Protein AF-A0A7C8Z4T1-F1 (afdb_monomer_lite)

InterPro domains:
  IPR021714 URB1, N-terminal [PF11707] (1-102)
  IPR039844 Nucleolar pre-ribosomal-associated protein 1 [PTHR13500] (1-104)

Radius of gyration: 13.71 Å; chains: 1; bounding box: 36×25×34 Å

Foldseek 3Di:
DPPPDDVVVVVVLVVVLVVLLVVLLCLLVDDLVSLLVVLVCLVVAPLDPPHPDFLVSLLSSCPPSNLVSLVVLLPDPPSPNSNVSSVVSNCSQPPPCSRYPDPD

Organism: Opuntia streptacantha (NCBI:txid393608)

pLDDT: mean 81.15, std 14.1, range [42.16, 97.62]

Sequence (104 aa):
FLEAGKPGLLRWVIQQREIFSGILRGLGNDDDETVVYVLSTLRDQILTPESLIPPSLRSVLFGSVTLEQLVDISARDDGGLAAKVAYEVLVMVCTDPSNGLMPE

Secondary structure (DSSP, 8-state):
--SSS-HHHHHHHHHHHHHHHHHHTTGGGS-HHHHHHHHHHIIIIISSTT-SS-HHHHGGG--HHHHHHHHHHHT-TT-HHHHHHHHHHHHHHHH-TTTSSS--

Structure (mmCIF, N/CA/C/O backbone):
data_AF-A0A7C8Z4T1-F1
#
_entry.id   AF-A0A7C8Z4T1-F1
#
loop_
_atom_site.group_PDB
_atom_site.id
_atom_site.type_symbol
_atom_site.label_atom_id
_atom_site.label_alt_id
_atom_site.label_comp_id
_atom_site.label_asym_id
_atom_site.label_entity_id
_atom_site.label_seq_id
_atom_site.pdbx_PDB_ins_code
_atom_site.Cartn_x
_atom_site.Cartn_y
_atom_site.Cartn_z
_atom_site.occupancy
_atom_site.B_iso_or_equiv
_atom_site.auth_seq_id
_atom_site.auth_comp_id
_atom_site.auth_asym_id
_atom_site.auth_atom_id
_atom_site.pdbx_PDB_model_num
ATOM 1 N N . PHE A 1 1 ? -18.096 2.043 7.360 1.00 47.41 1 PHE A N 1
ATOM 2 C CA . PHE A 1 1 ? -16.949 2.847 7.839 1.00 47.41 1 PHE A CA 1
ATOM 3 C C . PHE A 1 1 ? -17.330 4.171 8.520 1.00 47.41 1 PHE A C 1
ATOM 5 O O . PHE A 1 1 ? -16.710 4.482 9.526 1.00 47.41 1 PHE A O 1
ATOM 12 N N . LEU A 1 2 ? -18.326 4.948 8.054 1.00 43.16 2 LEU A N 1
ATOM 13 C CA . LEU A 1 2 ? -18.622 6.286 8.619 1.00 43.16 2 LEU A CA 1
ATOM 14 C C . LEU A 1 2 ? -19.663 6.344 9.759 1.00 43.16 2 LEU A C 1
ATOM 16 O O . LEU A 1 2 ? -19.779 7.385 10.396 1.00 43.16 2 LEU A O 1
ATOM 20 N N . GLU A 1 3 ? -20.391 5.266 10.059 1.00 42.16 3 GLU A N 1
ATOM 21 C CA . GLU A 1 3 ? -21.503 5.317 11.032 1.00 42.16 3 GLU A CA 1
ATOM 22 C C . GLU A 1 3 ? -21.125 5.027 12.498 1.00 42.16 3 GLU A C 1
ATOM 24 O O . GLU A 1 3 ? -21.946 5.249 13.382 1.00 42.16 3 GLU A O 1
ATOM 29 N N . ALA A 1 4 ? -19.893 4.594 12.800 1.00 48.97 4 ALA A N 1
ATOM 30 C CA . ALA A 1 4 ? -19.522 4.122 14.147 1.00 48.97 4 ALA A CA 1
ATOM 31 C C . ALA A 1 4 ? -18.469 4.981 14.890 1.00 48.97 4 ALA A C 1
ATOM 33 O O . ALA A 1 4 ? -18.007 4.603 15.966 1.00 48.97 4 ALA A O 1
ATOM 34 N N . GLY A 1 5 ? -18.044 6.123 14.335 1.00 52.38 5 GLY A N 1
ATOM 35 C CA . GLY A 1 5 ? -16.895 6.887 14.845 1.00 52.38 5 GLY A CA 1
ATOM 36 C C . GLY A 1 5 ? -17.247 8.126 15.679 1.00 52.38 5 GLY A C 1
ATOM 37 O O . GLY A 1 5 ? -18.161 8.877 15.345 1.00 52.38 5 GLY A O 1
ATOM 38 N N . LYS A 1 6 ? -16.453 8.413 16.726 1.00 54.88 6 LYS A N 1
ATOM 39 C CA . LYS A 1 6 ? -16.505 9.700 17.451 1.00 54.88 6 LYS A CA 1
ATOM 40 C C . LYS A 1 6 ? -16.250 10.864 16.465 1.00 54.88 6 LYS A C 1
ATOM 42 O O . LYS A 1 6 ? -15.188 10.877 15.836 1.00 54.88 6 LYS A O 1
ATOM 47 N N . PRO A 1 7 ? -17.124 11.885 16.379 1.00 59.06 7 PRO A N 1
ATOM 48 C CA . PRO A 1 7 ? -17.051 12.936 15.351 1.00 59.06 7 PRO A CA 1
ATOM 49 C C . PRO A 1 7 ? -15.717 13.699 15.284 1.00 59.06 7 PRO A C 1
ATOM 51 O O . PRO A 1 7 ? -15.266 14.081 14.206 1.00 59.06 7 PRO A O 1
ATOM 54 N N . GLY A 1 8 ? -15.056 13.901 16.430 1.00 61.88 8 GLY A N 1
ATOM 55 C CA . GLY A 1 8 ? -13.757 14.582 16.498 1.00 61.88 8 GLY A CA 1
ATOM 56 C C . GLY A 1 8 ? -12.610 13.790 15.862 1.00 61.88 8 GLY A C 1
ATOM 57 O O . GLY A 1 8 ? -11.753 14.380 15.209 1.00 61.88 8 GLY A O 1
ATOM 58 N N . LEU A 1 9 ? -12.630 12.458 15.986 1.00 62.00 9 LEU A N 1
ATOM 59 C CA . LEU A 1 9 ? -11.669 11.589 15.303 1.00 62.00 9 LEU A CA 1
ATOM 60 C C . LEU A 1 9 ? -11.944 11.583 13.804 1.00 62.00 9 LEU A C 1
ATOM 62 O O . LEU A 1 9 ? -11.015 11.715 13.024 1.00 62.00 9 LEU A O 1
ATOM 66 N N . LEU A 1 10 ? -13.213 11.540 13.401 1.00 63.47 10 LEU A N 1
ATOM 67 C CA . LEU A 1 10 ? -13.605 11.526 11.993 1.00 63.47 10 LEU A CA 1
ATOM 68 C C . LEU A 1 10 ? -13.006 12.707 11.207 1.00 63.47 10 LEU A C 1
ATOM 70 O O . LEU A 1 10 ? -12.457 12.521 10.125 1.00 63.47 10 LEU A O 1
ATOM 74 N N . ARG A 1 11 ? -13.037 13.919 11.778 1.00 69.00 11 ARG A N 1
ATOM 75 C CA . ARG A 1 11 ? -12.439 15.111 11.153 1.00 69.00 11 ARG A CA 1
ATOM 76 C C . ARG A 1 11 ? -10.922 15.001 11.011 1.00 69.00 11 ARG A C 1
ATOM 78 O O . ARG A 1 11 ? -10.388 15.344 9.959 1.00 69.00 11 ARG A O 1
ATOM 85 N N . TRP A 1 12 ? -10.240 14.541 12.058 1.00 65.88 12 TRP A N 1
ATOM 86 C CA . TRP A 1 12 ? -8.790 14.355 12.036 1.00 65.88 12 TRP A CA 1
ATOM 87 C C . TRP A 1 12 ? -8.385 13.287 11.013 1.00 65.88 12 TRP A C 1
ATOM 89 O O . TRP A 1 12 ? -7.490 13.511 10.209 1.00 65.88 12 TRP A O 1
ATOM 99 N N . VAL A 1 13 ? -9.119 12.178 10.961 1.00 64.88 13 VAL A N 1
ATOM 100 C CA . VAL A 1 13 ? -8.929 11.080 10.004 1.00 64.88 13 VAL A CA 1
ATOM 101 C C . VAL A 1 13 ? -9.095 11.548 8.564 1.00 64.88 13 VAL A C 1
ATOM 103 O O . VAL A 1 13 ? -8.266 11.229 7.718 1.00 64.88 13 VAL A O 1
ATOM 106 N N . ILE A 1 14 ? -10.129 12.346 8.284 1.00 66.81 14 ILE A N 1
ATOM 107 C CA . ILE A 1 14 ? -10.347 12.926 6.954 1.00 66.81 14 ILE A CA 1
ATOM 108 C C . ILE A 1 14 ? -9.190 13.860 6.574 1.00 66.81 14 ILE A C 1
ATOM 110 O O . ILE A 1 14 ? -8.719 13.808 5.444 1.00 66.81 14 ILE A O 1
ATOM 114 N N . GLN A 1 15 ? -8.685 14.676 7.505 1.00 69.38 15 GLN A N 1
ATOM 115 C CA . GLN A 1 15 ? -7.525 15.535 7.238 1.00 69.38 15 GLN A CA 1
ATOM 116 C C . GLN A 1 15 ? -6.251 14.732 6.963 1.00 69.38 15 GLN A C 1
ATOM 118 O O . GLN A 1 15 ? -5.518 15.063 6.034 1.00 69.38 15 GLN A O 1
ATOM 123 N N . GLN A 1 16 ? -5.999 13.671 7.732 1.00 65.94 16 GLN A N 1
ATOM 124 C CA . GLN A 1 16 ? -4.862 12.788 7.481 1.00 65.94 16 GLN A CA 1
ATOM 125 C C . GLN A 1 16 ? -4.997 12.098 6.118 1.00 65.94 16 GLN A C 1
ATOM 127 O O . GLN A 1 16 ? -4.026 12.061 5.370 1.00 65.94 16 GLN A O 1
ATOM 132 N N . ARG A 1 17 ? -6.201 11.640 5.744 1.00 69.00 17 ARG A N 1
ATOM 133 C CA . ARG A 1 17 ? -6.464 11.052 4.421 1.00 69.00 17 ARG A CA 1
ATOM 134 C C . ARG A 1 17 ? -6.028 11.971 3.290 1.00 69.00 17 ARG A C 1
ATOM 136 O O . ARG A 1 17 ? -5.315 11.528 2.402 1.00 69.00 17 ARG A O 1
ATOM 143 N N . GLU A 1 18 ? -6.453 13.232 3.311 1.00 69.19 18 GLU A N 1
ATOM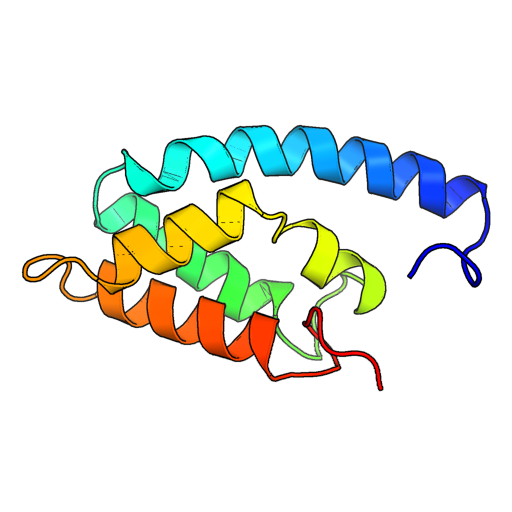 144 C CA . GLU A 1 18 ? -6.122 14.181 2.243 1.00 69.19 18 GLU A CA 1
ATOM 145 C C . GLU A 1 18 ? -4.605 14.382 2.130 1.00 69.19 18 GLU A C 1
ATOM 147 O O . GLU A 1 18 ? -4.056 14.313 1.032 1.00 69.19 18 GLU A O 1
ATOM 152 N N . ILE A 1 19 ? -3.910 14.521 3.263 1.00 68.56 19 ILE A N 1
ATOM 153 C CA . ILE A 1 19 ? -2.450 14.688 3.294 1.00 68.56 19 ILE A CA 1
ATOM 154 C C . ILE A 1 19 ? -1.742 13.440 2.747 1.00 68.56 19 ILE A C 1
ATOM 156 O O . ILE A 1 19 ? -0.918 13.546 1.839 1.00 68.56 19 ILE A O 1
ATOM 160 N N . PH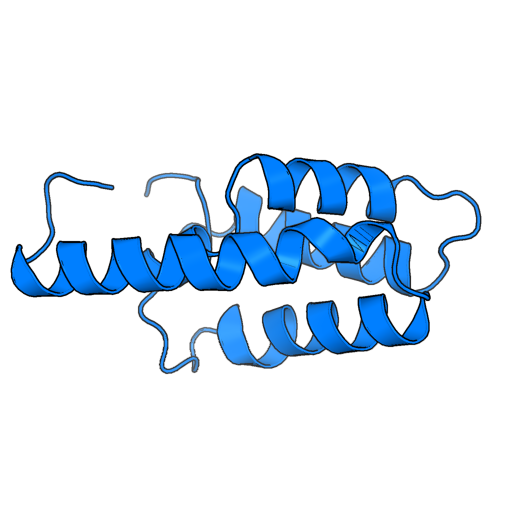E A 1 20 ? -2.080 12.252 3.255 1.00 66.94 20 PHE A N 1
ATOM 161 C CA . PHE A 1 20 ? -1.425 11.007 2.849 1.00 66.94 20 PHE A CA 1
ATOM 162 C C . PHE A 1 20 ? -1.782 10.586 1.425 1.00 66.94 20 PHE A C 1
ATOM 164 O O . PHE A 1 20 ? -0.918 10.089 0.709 1.00 66.94 20 PHE A O 1
ATOM 171 N N . SER A 1 21 ? -3.011 10.842 0.973 1.00 67.38 21 SER A N 1
ATOM 172 C CA . SER A 1 21 ? -3.406 10.584 -0.415 1.00 67.38 21 SER A CA 1
ATOM 173 C C . SER A 1 21 ? -2.585 11.411 -1.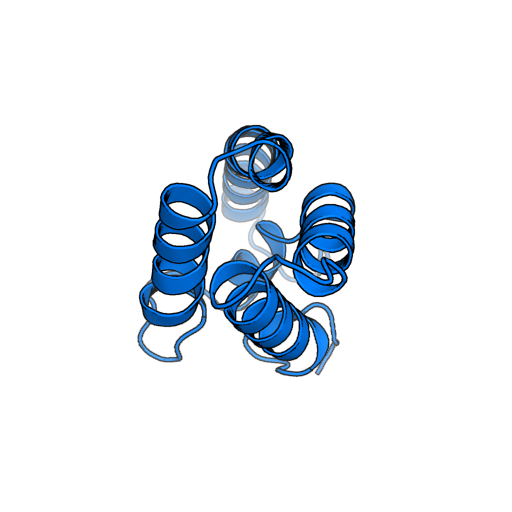404 1.00 67.38 21 SER A C 1
ATOM 175 O O . SER A 1 21 ? -2.240 10.913 -2.470 1.00 67.38 21 SER A O 1
ATOM 177 N N . GLY A 1 22 ? -2.207 12.643 -1.042 1.00 69.19 22 GLY A N 1
ATOM 178 C CA . GLY A 1 22 ? -1.330 13.476 -1.861 1.00 69.19 22 GLY A CA 1
ATOM 179 C C . GLY A 1 22 ? 0.087 12.913 -1.962 1.00 69.19 22 GLY A C 1
ATOM 180 O O . GLY A 1 22 ? 0.664 12.926 -3.045 1.00 69.19 22 GLY A O 1
ATOM 181 N N . ILE A 1 23 ? 0.614 12.378 -0.857 1.00 69.25 23 ILE A N 1
ATOM 182 C CA . ILE A 1 23 ? 1.943 11.752 -0.806 1.00 69.25 23 ILE A CA 1
ATOM 183 C C . ILE A 1 23 ? 1.958 10.470 -1.643 1.00 69.25 23 ILE A C 1
ATOM 185 O O . ILE A 1 23 ? 2.850 10.273 -2.461 1.00 69.25 23 ILE A O 1
ATOM 189 N N . LEU A 1 24 ? 0.947 9.615 -1.480 1.00 76.19 24 LEU A N 1
ATOM 190 C CA . LEU A 1 24 ? 0.906 8.322 -2.158 1.00 76.19 24 LEU A CA 1
ATOM 191 C C . LEU A 1 24 ? 0.547 8.432 -3.638 1.00 76.19 24 LEU A C 1
ATOM 193 O O . LEU A 1 24 ? 0.928 7.555 -4.391 1.00 76.19 24 LEU A O 1
ATOM 197 N N . ARG A 1 25 ? -0.094 9.519 -4.088 1.00 76.75 25 ARG A N 1
ATOM 198 C CA . ARG A 1 25 ? -0.431 9.758 -5.503 1.00 76.75 25 ARG A CA 1
ATOM 199 C C . ARG A 1 25 ? 0.791 9.933 -6.419 1.00 76.75 25 ARG A C 1
ATOM 201 O O . ARG A 1 25 ? 0.634 9.921 -7.638 1.00 76.75 25 ARG A O 1
ATOM 208 N N . GLY A 1 26 ? 1.990 10.121 -5.878 1.00 83.19 26 GLY A N 1
ATOM 209 C CA . GLY A 1 26 ? 3.224 10.181 -6.664 1.00 83.19 26 GLY A CA 1
ATOM 210 C C . GLY A 1 26 ? 3.901 8.829 -6.856 1.00 83.19 26 GLY A C 1
ATOM 211 O O . GLY A 1 26 ? 4.684 8.699 -7.789 1.00 83.19 26 GLY A O 1
ATOM 212 N N . LEU A 1 27 ? 3.554 7.833 -6.034 1.00 87.06 27 LEU A N 1
ATOM 213 C CA . LEU A 1 27 ? 4.407 6.675 -5.780 1.00 87.06 27 LEU A CA 1
ATOM 214 C C . LEU A 1 27 ? 4.664 5.837 -7.031 1.00 87.06 27 LEU A C 1
ATOM 216 O O . LEU A 1 27 ? 5.765 5.347 -7.243 1.00 87.06 27 LEU A O 1
ATOM 220 N N . GLY A 1 28 ? 3.668 5.725 -7.910 1.00 86.69 28 GLY A N 1
ATOM 221 C CA . GLY A 1 28 ? 3.842 5.064 -9.202 1.00 86.69 28 GLY A CA 1
ATOM 222 C C . GLY A 1 28 ? 4.857 5.738 -10.134 1.00 86.69 28 GLY A C 1
ATOM 223 O O . GLY A 1 28 ? 5.273 5.118 -11.095 1.00 86.69 28 GLY A O 1
ATOM 224 N N . ASN A 1 29 ? 5.280 6.978 -9.912 1.00 90.06 29 ASN A N 1
ATOM 225 C CA . ASN A 1 29 ? 6.272 7.651 -10.764 1.00 90.06 29 ASN A CA 1
ATOM 226 C C . ASN A 1 29 ? 7.668 7.714 -10.134 1.00 90.06 29 ASN A C 1
ATOM 228 O O . ASN A 1 29 ? 8.597 8.176 -10.796 1.00 9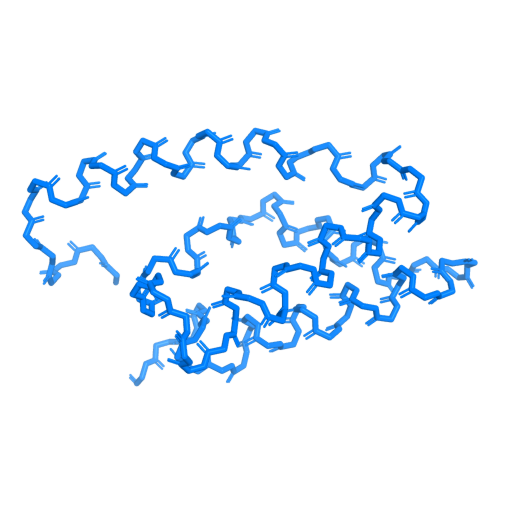0.06 29 ASN A O 1
ATOM 232 N N . ASP A 1 30 ? 7.804 7.287 -8.880 1.00 91.69 30 ASP A N 1
ATOM 233 C CA . ASP A 1 30 ? 9.086 7.241 -8.190 1.00 91.69 30 ASP A CA 1
ATOM 234 C C . ASP A 1 30 ? 9.928 6.046 -8.668 1.00 91.69 30 ASP A C 1
ATOM 236 O O . ASP A 1 30 ? 9.432 5.114 -9.313 1.00 91.69 30 ASP A O 1
ATOM 240 N N . ASP A 1 31 ? 11.226 6.087 -8.369 1.00 93.62 31 ASP A N 1
ATOM 241 C CA . ASP A 1 31 ? 12.140 4.981 -8.639 1.00 93.62 31 ASP A CA 1
ATOM 242 C C . ASP A 1 31 ? 11.830 3.755 -7.760 1.00 93.62 31 ASP A C 1
ATOM 244 O O . ASP A 1 31 ? 11.249 3.862 -6.675 1.00 93.62 31 ASP A O 1
ATOM 248 N N . ASP A 1 32 ? 12.248 2.573 -8.217 1.00 94.62 32 ASP A N 1
ATOM 249 C CA . ASP A 1 32 ? 11.930 1.314 -7.541 1.00 94.62 32 ASP A CA 1
ATOM 250 C C . ASP A 1 32 ? 12.475 1.239 -6.104 1.00 94.62 32 ASP A C 1
ATOM 252 O O . ASP A 1 32 ? 11.836 0.612 -5.257 1.00 94.62 32 ASP A O 1
ATOM 256 N N . GLU A 1 33 ? 13.610 1.875 -5.784 1.00 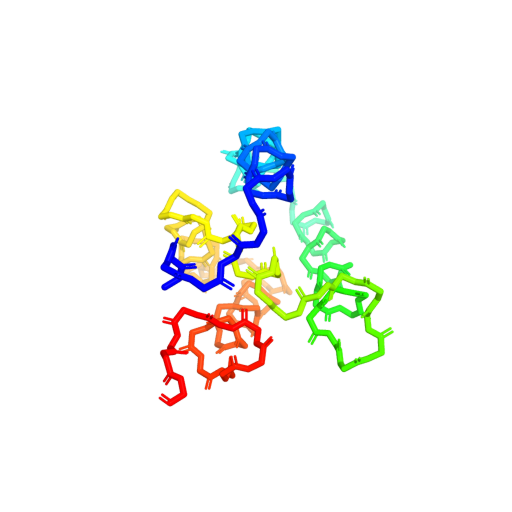95.81 33 GLU A N 1
ATOM 257 C CA . GLU A 1 33 ? 14.138 1.874 -4.412 1.00 95.81 33 GLU A CA 1
ATOM 258 C C . GLU A 1 33 ? 13.212 2.661 -3.481 1.00 95.81 33 GLU A C 1
ATOM 260 O O . GLU A 1 33 ? 12.867 2.181 -2.396 1.00 95.81 33 GLU A O 1
ATOM 265 N N . THR A 1 34 ? 12.747 3.829 -3.931 1.00 94.69 34 THR A N 1
ATOM 266 C CA . THR A 1 34 ? 11.765 4.646 -3.211 1.00 94.69 34 THR A CA 1
ATOM 267 C C . THR A 1 34 ? 10.449 3.893 -3.025 1.00 94.69 34 THR A C 1
ATOM 269 O O . THR A 1 34 ? 9.926 3.829 -1.906 1.00 94.69 34 THR A O 1
ATOM 272 N N . VAL A 1 35 ? 9.936 3.260 -4.084 1.00 94.31 35 VAL A N 1
ATOM 273 C CA . VAL A 1 35 ? 8.703 2.461 -4.019 1.00 94.31 35 VAL A CA 1
ATOM 274 C C . VAL A 1 35 ? 8.842 1.327 -3.006 1.00 94.31 35 VAL A C 1
ATOM 276 O O . VAL A 1 35 ? 7.994 1.176 -2.123 1.00 94.31 35 VAL A O 1
ATOM 279 N N . VAL A 1 36 ? 9.931 0.557 -3.078 1.00 96.69 36 VAL A N 1
ATOM 280 C CA . VAL A 1 36 ? 10.201 -0.541 -2.141 1.00 96.69 36 VAL A CA 1
ATOM 281 C C . VAL A 1 36 ? 10.288 -0.027 -0.711 1.00 96.69 36 VAL A C 1
ATOM 283 O O . VAL A 1 36 ? 9.681 -0.626 0.179 1.00 96.69 36 VAL A O 1
ATOM 286 N N . TYR A 1 37 ? 11.010 1.068 -0.472 1.00 95.25 37 TYR A N 1
ATOM 287 C CA . TYR A 1 37 ? 11.190 1.628 0.864 1.00 95.25 37 TYR A CA 1
ATOM 288 C C . TYR A 1 37 ? 9.860 2.070 1.482 1.00 95.25 37 TYR A C 1
ATOM 290 O O . TYR A 1 37 ? 9.535 1.682 2.611 1.00 95.25 37 TYR A O 1
ATOM 298 N N . VAL A 1 38 ? 9.063 2.842 0.738 1.00 92.69 38 VAL A N 1
ATOM 299 C CA . VAL A 1 38 ? 7.772 3.355 1.212 1.00 92.69 38 VAL A CA 1
ATOM 300 C C . VAL A 1 38 ? 6.803 2.205 1.469 1.00 92.69 38 VAL A C 1
ATOM 302 O O . VAL A 1 38 ? 6.234 2.116 2.559 1.00 92.69 38 VAL A O 1
ATOM 305 N N . LEU A 1 39 ? 6.638 1.295 0.506 1.00 93.81 39 LEU A N 1
ATOM 306 C CA . LEU A 1 39 ? 5.676 0.202 0.634 1.00 93.81 39 LEU A CA 1
ATOM 307 C C . LEU A 1 39 ? 6.084 -0.815 1.702 1.00 93.81 39 LEU A C 1
ATOM 309 O O . LEU A 1 39 ? 5.223 -1.271 2.451 1.00 93.81 39 LEU A O 1
ATOM 313 N N . SER A 1 40 ? 7.379 -1.112 1.845 1.00 95.81 40 SER A N 1
ATOM 314 C CA . SER A 1 40 ? 7.866 -1.976 2.931 1.00 95.81 40 SER A CA 1
ATOM 315 C C . SER A 1 40 ? 7.641 -1.326 4.293 1.00 95.81 40 SER A C 1
ATOM 317 O O . SER A 1 40 ? 7.196 -1.990 5.222 1.00 95.81 40 SER A O 1
ATOM 319 N N . THR A 1 41 ? 7.852 -0.011 4.413 1.00 92.94 41 THR A N 1
ATOM 320 C CA . THR A 1 41 ? 7.571 0.720 5.658 1.00 92.94 41 THR A CA 1
ATOM 321 C C . THR A 1 41 ? 6.088 0.647 6.021 1.00 92.94 41 THR A C 1
ATOM 323 O O . THR A 1 41 ? 5.747 0.369 7.170 1.00 92.94 41 THR A O 1
ATOM 326 N N . LEU A 1 42 ? 5.191 0.850 5.051 1.00 90.00 42 LEU A N 1
ATOM 327 C CA . LEU A 1 42 ? 3.751 0.714 5.279 1.00 90.00 42 LEU A CA 1
ATOM 328 C C . LEU A 1 42 ? 3.386 -0.716 5.694 1.00 90.00 42 LEU A C 1
ATOM 330 O O . LEU A 1 42 ? 2.691 -0.900 6.693 1.00 90.00 42 LEU A O 1
ATOM 334 N N . ARG A 1 43 ? 3.894 -1.722 4.980 1.00 92.12 43 ARG A N 1
ATOM 335 C CA . ARG A 1 43 ? 3.665 -3.139 5.285 1.00 92.12 43 ARG A CA 1
ATOM 336 C C . ARG A 1 43 ? 4.119 -3.500 6.701 1.00 92.12 43 ARG A C 1
ATOM 338 O O . ARG A 1 43 ? 3.342 -4.064 7.463 1.00 92.12 43 ARG A O 1
ATOM 345 N N . ASP A 1 44 ? 5.346 -3.133 7.057 1.00 93.38 44 ASP A N 1
ATOM 346 C CA . ASP A 1 44 ? 6.030 -3.652 8.245 1.00 93.38 44 ASP A CA 1
ATOM 347 C C . ASP A 1 44 ? 5.743 -2.840 9.518 1.00 93.38 44 ASP A C 1
ATOM 349 O O . ASP A 1 44 ? 5.949 -3.338 10.622 1.00 93.38 44 ASP A O 1
ATOM 353 N N . GLN A 1 45 ? 5.284 -1.589 9.391 1.00 89.50 45 GLN A N 1
ATOM 354 C CA . GLN A 1 45 ? 5.030 -0.701 10.538 1.00 89.50 45 GLN A CA 1
ATOM 355 C C . GLN A 1 45 ? 3.556 -0.308 10.693 1.00 89.50 45 GLN A C 1
ATOM 357 O O . GLN A 1 45 ? 3.109 0.015 11.799 1.00 89.50 45 GLN A O 1
ATOM 362 N N . ILE A 1 46 ? 2.792 -0.282 9.595 1.00 86.88 46 ILE A N 1
ATOM 363 C CA . ILE A 1 46 ? 1.396 0.174 9.607 1.00 86.88 46 ILE A CA 1
ATOM 364 C C . ILE A 1 46 ? 0.423 -0.993 9.493 1.00 86.88 46 ILE A C 1
ATOM 366 O O . ILE A 1 46 ? -0.538 -1.056 10.256 1.00 86.88 46 ILE A O 1
ATOM 370 N N . LEU A 1 47 ? 0.674 -1.931 8.581 1.00 88.00 47 LEU A N 1
ATOM 371 C CA . LEU A 1 47 ? -0.216 -3.063 8.311 1.00 88.00 47 LEU A CA 1
ATOM 372 C C . LEU A 1 47 ? 0.033 -4.261 9.241 1.00 88.00 47 LEU A C 1
ATOM 374 O O . LEU A 1 47 ? -0.184 -5.410 8.861 1.00 88.00 47 LEU A O 1
ATOM 378 N N . THR A 1 48 ? 0.464 -4.001 10.474 1.00 88.81 48 THR A N 1
ATOM 379 C CA . THR A 1 48 ? 0.768 -5.026 11.480 1.00 88.81 48 THR A CA 1
ATOM 380 C C . THR A 1 48 ? -0.162 -4.913 12.689 1.00 88.81 48 THR A C 1
ATOM 382 O O . THR A 1 48 ? -0.639 -3.818 13.010 1.00 88.81 48 THR A O 1
ATOM 385 N N . PRO A 1 49 ? -0.460 -6.015 13.398 1.00 84.75 49 PRO A N 1
ATOM 386 C CA . PRO A 1 49 ? -1.262 -5.970 14.623 1.00 84.75 49 PRO A CA 1
ATOM 387 C C . PRO A 1 49 ? -0.701 -5.007 15.680 1.00 84.75 49 PRO A C 1
ATOM 389 O O . PRO A 1 49 ? -1.468 -4.336 16.366 1.00 84.75 49 PRO A O 1
ATOM 392 N N . GLU A 1 50 ? 0.623 -4.877 15.753 1.00 87.00 50 GLU A N 1
ATOM 393 C CA . GLU A 1 50 ? 1.354 -4.043 16.713 1.00 87.00 50 GLU A CA 1
ATOM 394 C C . GLU A 1 50 ? 1.328 -2.549 16.363 1.00 87.00 50 GLU A C 1
ATOM 396 O O . GLU A 1 50 ? 1.790 -1.721 17.154 1.00 87.00 50 GLU A O 1
ATOM 401 N N . SER A 1 51 ? 0.802 -2.179 15.191 1.00 84.19 51 SER A N 1
ATOM 402 C CA . SER A 1 51 ? 0.770 -0.783 14.773 1.00 84.19 51 SER A CA 1
ATOM 403 C C . SER A 1 51 ? -0.069 0.072 15.721 1.00 84.19 51 SER A C 1
ATOM 405 O O . SER A 1 51 ? -1.216 -0.244 16.047 1.00 84.19 51 SER A O 1
ATOM 407 N N . LEU A 1 52 ? 0.485 1.231 16.088 1.00 82.00 52 LEU A N 1
ATOM 408 C CA . LEU A 1 52 ? -0.200 2.257 16.877 1.00 82.00 52 LEU A CA 1
ATOM 409 C C . LEU A 1 52 ? -1.338 2.940 16.100 1.00 82.00 52 LEU A C 1
ATOM 411 O O . LEU A 1 52 ? -2.127 3.681 16.689 1.00 82.00 52 LEU A O 1
ATOM 415 N N . ILE A 1 53 ? -1.428 2.710 14.784 1.00 77.50 53 ILE A N 1
ATOM 416 C CA . ILE A 1 53 ? -2.539 3.186 13.966 1.00 77.50 53 ILE A CA 1
ATOM 417 C C . ILE A 1 53 ? -3.733 2.244 14.170 1.00 77.50 53 ILE A C 1
ATOM 419 O O . ILE A 1 53 ? -3.606 1.044 13.914 1.00 77.50 53 ILE A O 1
ATOM 423 N N . PRO A 1 54 ? -4.907 2.750 14.595 1.00 75.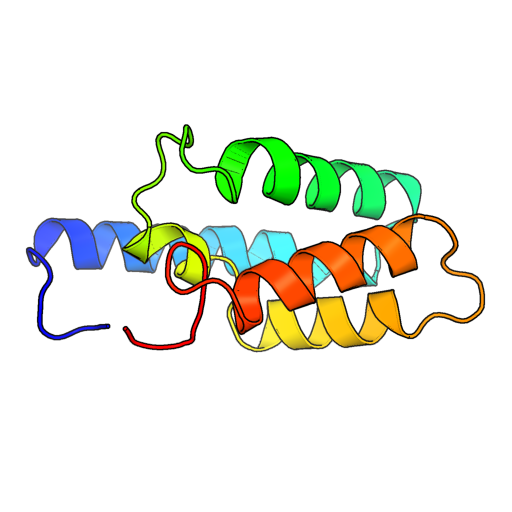56 54 PRO A N 1
ATOM 424 C CA . PRO A 1 54 ? -6.102 1.927 14.729 1.00 75.56 54 PRO A CA 1
ATOM 425 C C . PRO A 1 54 ? -6.477 1.253 13.398 1.00 75.56 54 PRO A C 1
ATOM 427 O O . PRO A 1 54 ? -6.418 1.932 12.371 1.00 75.56 54 PRO A O 1
ATOM 430 N N . PRO A 1 55 ? -6.954 -0.008 13.404 1.00 75.44 55 PRO A N 1
ATOM 431 C CA . PRO A 1 55 ? -7.397 -0.744 12.210 1.00 75.44 55 PRO A CA 1
ATOM 432 C C . PRO A 1 55 ? -8.230 0.092 11.228 1.00 75.44 55 PRO A C 1
ATOM 434 O O . PRO A 1 55 ? -7.889 0.233 10.057 1.00 75.44 55 PRO A O 1
ATOM 437 N N . SER A 1 56 ? -9.249 0.783 11.754 1.00 69.50 56 SER A N 1
ATOM 438 C CA . SER A 1 56 ? -10.150 1.651 10.978 1.00 69.50 56 SER A CA 1
ATOM 439 C C . SER A 1 56 ? -9.475 2.802 10.216 1.00 69.50 56 SER A C 1
ATOM 441 O O . SER A 1 56 ? -10.100 3.381 9.331 1.00 69.50 56 SER A O 1
ATOM 443 N N . LEU A 1 57 ? -8.235 3.163 10.565 1.00 74.00 57 LEU A N 1
ATOM 444 C CA . LEU A 1 57 ? -7.472 4.243 9.934 1.00 74.00 57 LEU A CA 1
ATOM 445 C C . LEU A 1 57 ? -6.404 3.740 8.969 1.00 74.00 57 LEU A C 1
ATOM 447 O O . LEU A 1 57 ? -5.930 4.518 8.146 1.00 74.00 57 LEU A O 1
ATOM 451 N N . ARG A 1 58 ? -6.028 2.462 9.046 1.00 80.81 58 ARG A N 1
ATOM 452 C CA . ARG A 1 58 ? -5.015 1.874 8.161 1.00 80.81 58 ARG A CA 1
ATOM 453 C C . ARG A 1 58 ? -5.519 1.850 6.722 1.00 80.81 58 ARG A C 1
ATOM 455 O O . ARG A 1 58 ? -4.824 2.317 5.826 1.00 80.81 58 ARG A O 1
ATOM 462 N N . SER A 1 59 ? -6.773 1.441 6.527 1.00 75.56 59 SER A N 1
ATOM 463 C CA . SER A 1 59 ? -7.425 1.402 5.212 1.00 75.56 59 SER A CA 1
ATOM 464 C C . SER A 1 59 ? -7.653 2.788 4.595 1.00 75.56 59 SER A C 1
ATOM 466 O O . SER A 1 59 ? -7.734 2.916 3.376 1.00 75.56 59 SER A O 1
ATOM 468 N N . VAL A 1 60 ? -7.681 3.855 5.404 1.00 76.62 60 VAL A N 1
ATOM 469 C CA . VAL A 1 60 ? -7.862 5.240 4.929 1.00 76.62 60 VAL A CA 1
ATOM 470 C C . VAL A 1 60 ? -6.693 5.708 4.053 1.00 76.62 60 VAL A C 1
ATOM 472 O O . VAL A 1 60 ? -6.893 6.546 3.176 1.00 76.62 60 VAL A O 1
ATOM 475 N N . LEU A 1 61 ? -5.492 5.152 4.242 1.00 76.44 61 LEU A N 1
ATOM 476 C CA . LEU A 1 61 ? -4.321 5.445 3.403 1.00 76.44 61 LEU A CA 1
ATOM 477 C C . LEU A 1 61 ? -4.475 4.899 1.971 1.00 76.44 61 LEU A C 1
ATOM 479 O O . LEU A 1 61 ? -3.864 5.412 1.033 1.00 76.44 61 LEU A O 1
ATOM 483 N N . PHE A 1 62 ? -5.332 3.894 1.791 1.00 82.06 62 PHE A N 1
ATOM 484 C CA . PHE A 1 62 ? -5.511 3.159 0.543 1.00 82.06 62 PHE A CA 1
ATOM 485 C C . PHE A 1 62 ? -6.825 3.549 -0.138 1.00 82.06 62 PHE A C 1
ATOM 487 O O . PHE A 1 62 ? -7.722 2.736 -0.350 1.00 82.06 62 PHE A O 1
ATOM 494 N N . GLY A 1 63 ? -6.945 4.837 -0.472 1.00 82.31 63 GLY A N 1
ATOM 495 C CA . GLY A 1 63 ? -8.012 5.320 -1.349 1.00 82.31 63 GLY A CA 1
ATOM 496 C C . GLY A 1 63 ? -7.892 4.760 -2.774 1.00 82.31 63 GLY A C 1
ATOM 497 O O . GLY A 1 63 ? -6.886 4.147 -3.125 1.00 82.31 63 GLY A O 1
ATOM 498 N N . SER A 1 64 ? -8.896 5.018 -3.620 1.00 85.31 64 SER A N 1
ATOM 499 C CA . SER A 1 64 ? -8.952 4.490 -4.997 1.00 85.31 64 SER A CA 1
ATOM 500 C C . SER A 1 64 ? -7.686 4.777 -5.807 1.00 85.31 64 SER A C 1
ATOM 502 O O . SER A 1 64 ? -7.145 3.871 -6.424 1.00 85.31 64 SER A O 1
ATOM 504 N N . VAL A 1 65 ? -7.161 6.003 -5.727 1.00 86.19 65 VAL A N 1
ATOM 505 C CA . VAL A 1 65 ? -5.936 6.408 -6.436 1.00 86.19 65 VAL A CA 1
ATOM 506 C C . VAL A 1 65 ? -4.719 5.612 -5.959 1.00 86.19 65 VAL A C 1
ATOM 508 O O . VAL A 1 65 ? -3.931 5.151 -6.774 1.00 86.19 65 VAL A O 1
ATOM 511 N N . THR A 1 66 ? -4.564 5.420 -4.646 1.00 87.69 66 THR A N 1
ATOM 512 C CA . THR A 1 66 ? -3.466 4.614 -4.091 1.00 87.69 66 THR A CA 1
ATOM 513 C C . THR A 1 66 ? -3.575 3.157 -4.545 1.00 87.69 66 THR A C 1
ATOM 515 O O . THR A 1 66 ? -2.570 2.538 -4.874 1.00 87.69 66 THR A O 1
ATOM 518 N N . LEU A 1 67 ? -4.790 2.600 -4.578 1.00 90.62 67 LEU A N 1
ATOM 519 C CA . LEU A 1 67 ? -5.024 1.219 -5.007 1.00 90.62 67 LEU A CA 1
ATOM 520 C C . LEU A 1 67 ? -4.756 1.020 -6.498 1.00 90.62 67 LEU A C 1
ATOM 522 O O . LEU A 1 67 ? -4.118 0.038 -6.859 1.00 90.62 67 LEU A O 1
ATOM 526 N N . GLU A 1 68 ? -5.192 1.953 -7.344 1.00 91.75 68 GLU A N 1
ATOM 527 C CA . GLU A 1 68 ? -4.865 1.957 -8.775 1.00 91.75 68 GLU A CA 1
ATOM 528 C C . GLU A 1 68 ? -3.347 1.951 -8.981 1.00 91.75 68 GLU A C 1
ATOM 530 O O . GLU A 1 68 ? -2.832 1.135 -9.736 1.00 91.75 68 GLU A O 1
ATOM 535 N N . GLN A 1 69 ? -2.604 2.755 -8.215 1.00 92.25 69 GLN A N 1
ATOM 536 C CA . GLN A 1 69 ? -1.143 2.749 -8.296 1.00 92.25 69 GLN A CA 1
ATOM 537 C C . GLN A 1 69 ? -0.507 1.450 -7.821 1.00 92.25 69 GLN A C 1
ATOM 539 O O . GLN A 1 69 ? 0.451 0.993 -8.434 1.00 92.25 69 GLN A O 1
ATOM 544 N N . LEU A 1 70 ? -1.018 0.833 -6.754 1.00 93.62 70 LEU A N 1
ATOM 545 C CA . LEU A 1 70 ? -0.530 -0.478 -6.324 1.00 93.62 70 LEU A CA 1
ATOM 546 C C . LEU A 1 70 ? -0.751 -1.535 -7.410 1.00 93.62 70 LEU A C 1
ATOM 548 O O . LEU A 1 70 ? 0.146 -2.341 -7.650 1.00 93.62 70 LEU A O 1
ATOM 552 N N . VAL A 1 71 ? -1.902 -1.503 -8.091 1.00 94.88 71 VAL A N 1
ATOM 553 C CA . VAL A 1 71 ? -2.179 -2.368 -9.245 1.00 94.88 71 VAL A CA 1
ATOM 554 C C . VAL A 1 71 ? -1.168 -2.103 -10.360 1.00 94.88 71 VAL A C 1
ATOM 556 O O . VAL A 1 71 ? -0.494 -3.040 -10.787 1.00 94.88 71 VAL A O 1
ATOM 559 N N . ASP A 1 72 ? -0.991 -0.846 -10.763 1.00 94.81 72 ASP A N 1
ATOM 560 C CA . ASP A 1 72 ? -0.082 -0.464 -11.849 1.00 94.81 72 ASP A CA 1
ATOM 561 C C . ASP A 1 72 ? 1.378 -0.838 -11.551 1.00 94.81 72 ASP A C 1
ATOM 563 O O . ASP A 1 72 ? 2.068 -1.374 -12.415 1.00 94.81 72 ASP A O 1
ATOM 567 N N . ILE A 1 73 ? 1.854 -0.598 -10.324 1.00 95.19 73 ILE A N 1
ATOM 568 C CA . ILE A 1 73 ? 3.208 -0.973 -9.888 1.00 95.19 73 ILE A CA 1
ATOM 569 C C . ILE A 1 73 ? 3.354 -2.499 -9.870 1.00 95.19 73 ILE A C 1
ATOM 571 O O . ILE A 1 73 ? 4.360 -3.023 -10.346 1.00 95.19 73 ILE A O 1
ATOM 575 N N . SER A 1 74 ? 2.358 -3.223 -9.347 1.00 96.44 74 SER A N 1
ATOM 576 C CA . SER A 1 74 ? 2.401 -4.690 -9.257 1.00 96.44 74 SER A CA 1
ATOM 577 C C . SER A 1 74 ? 2.407 -5.388 -10.618 1.00 96.44 74 SER A C 1
ATOM 579 O O . SER A 1 74 ? 2.909 -6.505 -10.728 1.00 96.44 74 SER A O 1
ATOM 581 N N . ALA A 1 75 ? 1.878 -4.729 -11.651 1.00 95.19 75 ALA A N 1
ATOM 582 C CA . ALA A 1 75 ? 1.786 -5.250 -13.009 1.00 95.19 75 ALA A CA 1
ATOM 583 C C . ALA A 1 75 ? 3.014 -4.932 -13.885 1.00 95.19 75 ALA A C 1
ATOM 585 O O . ALA A 1 75 ? 3.012 -5.264 -15.069 1.00 95.19 75 ALA A O 1
ATOM 586 N N . ARG A 1 76 ? 4.058 -4.286 -13.345 1.00 92.88 76 ARG A N 1
ATOM 587 C CA . ARG A 1 76 ? 5.289 -3.981 -14.093 1.00 92.88 76 ARG A CA 1
ATOM 588 C C . ARG A 1 76 ? 6.107 -5.239 -14.359 1.00 92.88 76 ARG A C 1
ATOM 590 O O . ARG A 1 76 ? 6.609 -5.852 -13.419 1.00 92.88 76 ARG A O 1
ATOM 597 N N . ASP A 1 77 ? 6.316 -5.559 -15.634 1.00 87.56 77 ASP A N 1
ATOM 598 C CA . ASP A 1 77 ? 7.113 -6.717 -16.065 1.00 87.56 77 ASP A CA 1
ATOM 599 C C . ASP A 1 77 ? 8.583 -6.649 -15.597 1.00 87.56 77 ASP A C 1
ATOM 601 O O . ASP A 1 77 ? 9.205 -7.680 -15.337 1.00 87.56 77 ASP A O 1
ATOM 605 N N . ASP A 1 78 ? 9.142 -5.445 -15.457 1.00 90.00 78 ASP A N 1
ATOM 606 C CA . ASP A 1 78 ? 10.515 -5.177 -15.016 1.00 90.00 78 ASP A CA 1
ATOM 607 C C . ASP A 1 78 ? 10.616 -4.643 -13.575 1.00 90.00 78 ASP A C 1
ATOM 609 O O . ASP A 1 78 ? 11.719 -4.412 -13.086 1.00 90.00 78 ASP A O 1
ATOM 613 N N . GLY A 1 79 ? 9.495 -4.525 -12.853 1.00 86.75 79 GLY A N 1
ATOM 614 C CA . GLY A 1 79 ? 9.432 -3.868 -11.538 1.00 86.75 79 GLY A CA 1
ATOM 615 C C . GLY A 1 79 ? 10.022 -4.662 -10.367 1.00 86.75 79 GLY A C 1
ATOM 616 O O . GLY A 1 79 ? 9.935 -4.224 -9.221 1.00 86.75 79 GLY A O 1
ATOM 617 N N . GLY A 1 80 ? 10.578 -5.854 -10.612 1.00 95.19 80 GLY A N 1
ATOM 618 C CA . GLY A 1 80 ? 11.347 -6.641 -9.643 1.00 95.19 80 GLY A CA 1
ATOM 619 C C . GLY A 1 80 ? 10.750 -6.690 -8.229 1.00 95.19 80 GLY A C 1
ATOM 620 O O . GLY A 1 80 ? 9.661 -7.220 -7.997 1.00 95.19 80 GLY A O 1
ATOM 621 N N . LEU A 1 81 ? 11.494 -6.157 -7.254 1.00 96.75 81 LEU A N 1
ATOM 622 C CA . LEU A 1 81 ? 11.062 -6.124 -5.856 1.00 96.75 81 LEU A CA 1
ATOM 623 C C . LEU A 1 81 ? 9.913 -5.132 -5.616 1.00 96.75 81 LEU A C 1
ATOM 625 O O . LEU A 1 81 ? 9.051 -5.419 -4.788 1.00 96.75 81 LEU A O 1
ATOM 629 N N . ALA A 1 82 ? 9.865 -4.011 -6.340 1.00 96.75 82 ALA A N 1
ATOM 630 C CA . ALA A 1 82 ? 8.799 -3.018 -6.213 1.00 96.75 82 ALA A CA 1
ATOM 631 C C . ALA A 1 82 ? 7.436 -3.621 -6.580 1.00 96.75 82 ALA A C 1
ATOM 633 O O . ALA A 1 82 ? 6.490 -3.522 -5.796 1.00 96.75 82 ALA A O 1
ATOM 634 N N . ALA A 1 83 ? 7.361 -4.341 -7.705 1.00 97.06 83 ALA A N 1
ATOM 635 C CA . ALA A 1 83 ? 6.151 -5.041 -8.136 1.00 97.06 83 ALA A CA 1
ATOM 636 C C . ALA A 1 83 ? 5.691 -6.082 -7.100 1.00 97.06 83 ALA A C 1
ATOM 638 O O . ALA A 1 83 ? 4.512 -6.143 -6.740 1.00 97.06 83 ALA A O 1
ATOM 639 N N . LYS A 1 84 ? 6.637 -6.857 -6.549 1.00 97.62 84 LYS A N 1
ATOM 640 C CA . LYS A 1 84 ? 6.350 -7.851 -5.506 1.00 97.62 84 LYS A CA 1
ATOM 641 C C . LYS A 1 84 ? 5.787 -7.213 -4.233 1.00 97.62 84 LYS A C 1
ATOM 643 O O . LYS A 1 84 ? 4.768 -7.675 -3.727 1.00 97.62 84 LYS A O 1
ATOM 648 N N . VAL A 1 85 ? 6.436 -6.174 -3.706 1.00 97.25 85 VAL A N 1
ATOM 649 C CA . VAL A 1 85 ? 5.993 -5.519 -2.464 1.00 97.25 85 VAL A CA 1
ATOM 650 C C . VAL A 1 85 ? 4.649 -4.812 -2.676 1.00 97.25 85 VAL A C 1
ATOM 652 O O . VAL A 1 85 ? 3.785 -4.886 -1.805 1.00 97.25 85 VAL A O 1
ATOM 655 N N . ALA A 1 86 ? 4.422 -4.198 -3.841 1.00 96.00 86 ALA A N 1
ATOM 656 C CA . ALA A 1 86 ? 3.125 -3.615 -4.187 1.00 96.00 86 ALA A CA 1
ATOM 657 C C . ALA A 1 86 ? 2.002 -4.656 -4.203 1.00 96.00 86 ALA A C 1
ATOM 659 O O . ALA A 1 86 ? 0.943 -4.417 -3.621 1.00 96.00 86 ALA A O 1
ATOM 660 N N . TYR A 1 87 ? 2.251 -5.831 -4.786 1.00 96.44 87 TYR A N 1
ATOM 661 C CA . TYR A 1 87 ? 1.300 -6.940 -4.757 1.00 96.44 87 TYR A CA 1
ATOM 662 C C . TYR A 1 87 ? 1.005 -7.417 -3.325 1.00 96.44 87 TYR A C 1
ATOM 664 O O . TYR A 1 87 ? -0.157 -7.587 -2.962 1.00 96.44 87 TYR A O 1
ATOM 672 N N . GLU A 1 88 ? 2.032 -7.594 -2.487 1.00 95.69 88 GLU A N 1
ATOM 673 C CA . GLU A 1 88 ? 1.859 -7.997 -1.082 1.00 95.69 88 GLU A CA 1
ATOM 674 C C . GLU A 1 88 ? 0.991 -6.997 -0.305 1.00 95.69 88 GLU A C 1
ATOM 676 O O . GLU A 1 88 ? 0.030 -7.395 0.356 1.00 95.69 88 GLU A O 1
ATOM 681 N N . VAL A 1 89 ? 1.282 -5.698 -0.430 1.00 93.81 89 VAL A N 1
ATOM 682 C CA . VAL A 1 89 ? 0.497 -4.631 0.208 1.00 93.81 89 VAL A CA 1
ATOM 683 C C . VAL A 1 89 ? -0.944 -4.629 -0.302 1.00 93.81 89 VAL A C 1
ATOM 685 O O . VAL A 1 89 ? -1.874 -4.540 0.502 1.00 93.81 89 VAL A O 1
ATOM 688 N N . LEU A 1 90 ? -1.150 -4.777 -1.614 1.00 92.75 90 LEU A N 1
ATOM 689 C CA . LEU A 1 90 ? -2.483 -4.833 -2.214 1.00 92.75 90 LEU A CA 1
ATOM 690 C C . LEU A 1 90 ? -3.304 -6.003 -1.655 1.00 92.75 90 LEU A C 1
ATOM 692 O O . LEU A 1 90 ? -4.463 -5.818 -1.286 1.00 92.75 90 LEU A O 1
ATOM 696 N N . VAL A 1 91 ? -2.711 -7.195 -1.542 1.00 92.38 91 VAL A N 1
ATOM 697 C CA . VAL A 1 91 ? -3.377 -8.372 -0.964 1.00 92.38 91 VAL A CA 1
ATOM 698 C C . VAL A 1 91 ? -3.720 -8.139 0.504 1.00 92.38 91 VAL A C 1
ATOM 700 O O . VAL A 1 91 ? -4.856 -8.399 0.900 1.00 92.38 91 VAL A O 1
ATOM 703 N N . MET A 1 92 ? -2.786 -7.618 1.305 1.00 90.75 92 MET A N 1
ATOM 704 C CA . MET A 1 92 ? -3.033 -7.345 2.725 1.00 90.75 92 MET A CA 1
ATOM 705 C C . MET A 1 92 ? -4.207 -6.381 2.914 1.00 90.75 92 MET A C 1
ATOM 707 O O . MET A 1 92 ? -5.131 -6.673 3.663 1.00 90.75 92 MET A O 1
ATOM 711 N N . VAL A 1 93 ? -4.229 -5.266 2.184 1.00 88.25 93 VAL A N 1
ATOM 712 C CA . VAL A 1 93 ? -5.294 -4.260 2.313 1.00 88.25 93 VAL A CA 1
ATOM 713 C C . VAL A 1 93 ? -6.628 -4.742 1.725 1.00 88.25 93 VAL A C 1
ATOM 715 O O . VAL A 1 93 ? -7.696 -4.348 2.186 1.00 88.25 93 VAL A O 1
ATOM 718 N N . CYS A 1 94 ? -6.628 -5.604 0.712 1.00 86.69 94 CYS A N 1
ATOM 719 C CA . CYS A 1 94 ? -7.884 -6.075 0.124 1.00 86.69 94 CYS A CA 1
ATOM 720 C C . CYS A 1 94 ? -8.497 -7.273 0.863 1.00 86.69 94 CYS A C 1
ATOM 722 O O . CYS A 1 94 ? -9.705 -7.475 0.753 1.00 86.69 94 CYS A O 1
ATOM 724 N N . THR A 1 95 ? -7.700 -8.066 1.587 1.00 86.50 95 THR A N 1
ATOM 725 C CA . THR A 1 95 ? -8.150 -9.362 2.130 1.00 86.50 95 THR A CA 1
ATOM 726 C C . THR A 1 95 ? -8.088 -9.496 3.648 1.00 86.50 95 THR A C 1
ATOM 728 O O . THR A 1 95 ? -8.782 -10.356 4.182 1.00 86.50 95 THR A O 1
ATOM 731 N N . ASP A 1 96 ? -7.308 -8.673 4.357 1.00 84.88 96 ASP A N 1
ATOM 732 C CA . ASP A 1 96 ? -7.250 -8.706 5.821 1.00 84.88 96 ASP A CA 1
ATOM 733 C C . ASP A 1 96 ? -8.289 -7.736 6.413 1.00 84.88 96 ASP A C 1
ATOM 735 O O . ASP A 1 96 ? -8.127 -6.520 6.266 1.00 84.88 96 ASP A O 1
ATOM 739 N N . PRO A 1 97 ? -9.328 -8.221 7.121 1.00 77.94 97 PRO A N 1
ATOM 740 C CA . PRO A 1 97 ? -10.345 -7.364 7.739 1.00 77.94 97 PRO A CA 1
ATOM 741 C C . PRO A 1 97 ? -9.760 -6.325 8.710 1.00 77.94 97 PRO A C 1
ATOM 743 O O . PRO A 1 97 ? -10.314 -5.242 8.884 1.00 77.94 97 PRO A O 1
ATOM 746 N N . SER A 1 98 ? -8.598 -6.617 9.304 1.00 77.38 98 SER A N 1
ATOM 747 C CA . SER A 1 98 ? -7.910 -5.744 10.267 1.00 77.38 98 SER A CA 1
ATOM 748 C C . SER A 1 98 ? -7.242 -4.536 9.610 1.00 77.38 98 SER A C 1
ATOM 750 O O . SER A 1 98 ? -6.958 -3.532 10.265 1.00 77.38 98 SER A O 1
ATOM 752 N N . ASN A 1 99 ? -6.937 -4.642 8.322 1.00 74.50 99 ASN A N 1
ATOM 753 C CA . ASN A 1 99 ? -6.176 -3.651 7.569 1.00 74.50 99 ASN A CA 1
ATOM 754 C C . ASN A 1 99 ? -6.964 -3.099 6.378 1.00 74.50 99 ASN A C 1
ATOM 756 O O . ASN A 1 99 ? -6.510 -2.162 5.714 1.00 74.50 99 ASN A O 1
ATOM 760 N N . GLY A 1 100 ? -8.124 -3.689 6.099 1.00 63.81 100 GLY A N 1
ATOM 761 C CA . GLY A 1 100 ? -8.666 -3.674 4.765 1.00 63.81 100 GLY A CA 1
ATOM 762 C C . GLY A 1 100 ? -9.931 -2.878 4.532 1.00 63.81 100 GLY A C 1
ATOM 763 O O . GLY A 1 100 ? -10.510 -2.232 5.408 1.00 63.81 100 GLY A O 1
ATOM 764 N N . LEU A 1 101 ? -10.324 -2.920 3.263 1.00 65.88 101 LEU A N 1
ATOM 765 C CA . LEU A 1 101 ? -11.600 -2.414 2.762 1.00 65.88 101 LEU A CA 1
ATOM 766 C C . LEU A 1 101 ? -12.737 -3.430 2.910 1.00 65.88 101 LEU A C 1
ATOM 768 O O . LEU A 1 101 ? -13.905 -3.070 2.749 1.00 65.88 101 LEU A O 1
ATOM 772 N N . MET A 1 102 ? -12.401 -4.689 3.192 1.00 60.69 102 MET A N 1
ATOM 773 C CA . MET A 1 102 ? -13.370 -5.749 3.419 1.00 60.69 102 MET A CA 1
ATOM 774 C C . MET A 1 102 ? -14.041 -5.545 4.789 1.00 60.69 102 MET A C 1
ATOM 776 O O . MET A 1 102 ? -13.331 -5.435 5.788 1.00 60.69 102 MET A O 1
ATOM 780 N N . PRO A 1 103 ? -15.381 -5.440 4.859 1.00 56.81 103 PRO A N 1
ATOM 781 C CA . PRO A 1 103 ? -16.082 -5.398 6.139 1.00 56.81 103 PRO A CA 1
ATOM 782 C C . PRO A 1 103 ? -15.964 -6.751 6.863 1.00 56.81 103 PRO A C 1
ATOM 784 O O . PRO A 1 103 ? -15.949 -7.789 6.198 1.00 56.81 103 PRO A O 1
ATOM 787 N N . GLU A 1 104 ? -15.886 -6.718 8.200 1.00 55.69 104 GLU A N 1
ATOM 788 C CA . GLU A 1 104 ? -16.060 -7.908 9.058 1.00 55.69 104 GLU A CA 1
ATOM 789 C C . GLU A 1 104 ? -17.443 -8.552 8.888 1.00 55.69 104 GLU A C 1
ATOM 791 O O . GLU A 1 104 ? -18.438 -7.800 8.720 1.00 55.69 104 GLU A O 1
#